Protein AF-A0AA43U026-F1 (afdb_monomer)

Radius of gyration: 13.78 Å; Cα contacts (8 Å, |Δi|>4): 222; chains: 1; bounding box: 33×26×35 Å

Foldseek 3Di:
DFWFKEWEFAPVCVVPLLVQLLVLLQVLQAPAFQQGKDFQVVNQVSSCPRPGTDGMQTQWDWFAAPPDDCVPGIDTCHHRSDGPDPVSRIDTHPGRGGGADPPPCRGSVNRYHYDYDD

Solvent-accessible surface area (backbone atoms only — not comparable to full-atom values): 6563 Å² total; per-residue (Å²): 57,36,50,30,31,42,38,29,23,44,65,92,36,70,93,50,44,66,61,52,43,52,50,46,52,52,51,55,44,66,66,44,52,46,88,23,66,53,37,57,70,57,51,51,52,51,49,46,65,34,86,48,39,74,46,73,48,63,34,32,34,30,41,55,59,86,94,55,59,63,94,83,54,50,44,71,22,24,54,85,62,33,71,76,44,85,75,33,51,45,47,72,40,81,79,40,55,62,55,72,29,78,54,86,84,44,20,59,85,65,31,52,41,80,43,71,58,131

Secondary structure (DSSP, 8-state):
-EEEEEEEE-GGGTTTHHHHHHHHHHHHHHTS-TT-EEEHHHHHHHHHTSTTEEEEEEEEEEE--TTS-HHHHPEEEEETTEES-GGGGEEE-SSS------STTSSHHHHEEEEE--

Structure (mmCIF, N/CA/C/O backbone):
data_AF-A0AA43U026-F1
#
_entry.id   AF-A0AA43U026-F1
#
loop_
_atom_site.group_PDB
_atom_site.id
_atom_site.type_symbol
_atom_site.label_atom_id
_atom_site.label_alt_id
_atom_site.label_comp_id
_atom_site.label_asym_id
_atom_site.label_entity_id
_atom_site.label_seq_id
_atom_site.pdbx_PDB_ins_code
_atom_site.Cartn_x
_atom_site.Cartn_y
_atom_site.Cartn_z
_atom_site.occupancy
_atom_site.B_iso_or_equiv
_atom_s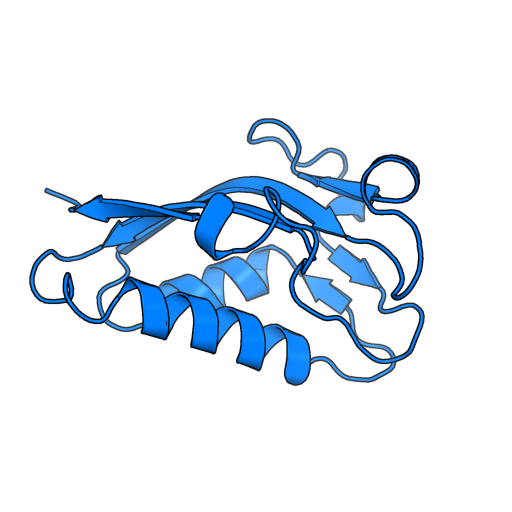ite.auth_seq_id
_atom_site.auth_comp_id
_atom_site.auth_asym_id
_atom_site.auth_atom_id
_atom_site.pdbx_PDB_model_num
ATOM 1 N N . MET A 1 1 ? 6.815 -3.394 -3.666 1.00 90.88 1 MET A N 1
ATOM 2 C CA . MET A 1 1 ? 5.711 -2.414 -3.726 1.00 90.88 1 MET A CA 1
ATOM 3 C C . MET A 1 1 ? 5.606 -1.769 -2.374 1.00 90.88 1 MET A C 1
ATOM 5 O O . MET A 1 1 ? 5.371 -2.458 -1.391 1.00 90.88 1 MET A O 1
ATOM 9 N N . PHE A 1 2 ? 5.799 -0.464 -2.337 1.00 95.44 2 PHE A N 1
ATOM 10 C CA . PHE A 1 2 ? 5.740 0.310 -1.113 1.00 95.44 2 PHE A CA 1
ATOM 11 C C . PHE A 1 2 ? 4.381 0.985 -0.993 1.00 95.44 2 PHE A C 1
ATOM 13 O O . PHE A 1 2 ? 3.910 1.597 -1.955 1.00 95.44 2 PHE A O 1
ATOM 20 N N . ILE A 1 3 ? 3.774 0.871 0.185 1.00 97.31 3 ILE A N 1
ATOM 21 C CA . ILE A 1 3 ? 2.487 1.476 0.517 1.00 97.31 3 ILE A CA 1
ATOM 22 C C . ILE A 1 3 ? 2.630 2.122 1.892 1.00 97.31 3 ILE A C 1
ATOM 24 O O . ILE A 1 3 ? 2.885 1.437 2.877 1.00 97.31 3 ILE A O 1
ATOM 28 N N . GLU A 1 4 ? 2.436 3.432 1.952 1.00 98.31 4 GLU A N 1
ATOM 29 C CA . GLU A 1 4 ? 2.227 4.180 3.188 1.00 98.31 4 GLU A CA 1
ATOM 30 C C . GLU A 1 4 ? 0.796 4.700 3.176 1.00 98.31 4 GLU A C 1
ATOM 32 O O . GLU A 1 4 ? 0.413 5.478 2.294 1.00 98.31 4 GLU A O 1
ATOM 37 N N . ALA A 1 5 ? -0.007 4.241 4.129 1.00 98.25 5 ALA A N 1
ATOM 38 C CA . ALA A 1 5 ? -1.432 4.530 4.169 1.00 98.25 5 ALA A CA 1
ATOM 39 C C . ALA A 1 5 ? -1.975 4.485 5.596 1.00 98.25 5 ALA A C 1
ATOM 41 O O . ALA A 1 5 ? -1.421 3.815 6.469 1.00 98.25 5 ALA A O 1
ATOM 42 N N . THR A 1 6 ? -3.089 5.182 5.808 1.00 98.50 6 THR A N 1
ATOM 43 C CA . THR A 1 6 ? -3.912 5.038 7.013 1.0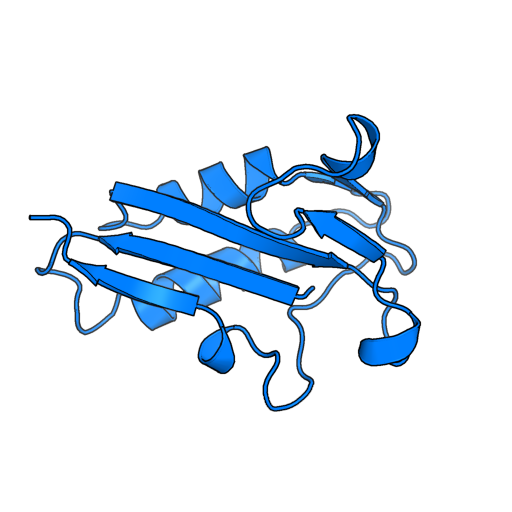0 98.50 6 THR A CA 1
ATOM 44 C C . THR A 1 6 ? -5.171 4.260 6.669 1.00 98.50 6 THR A C 1
ATOM 46 O O . THR A 1 6 ? -5.875 4.616 5.727 1.00 98.50 6 THR A O 1
ATOM 49 N N . ILE A 1 7 ? -5.438 3.203 7.427 1.00 98.44 7 ILE A N 1
ATOM 50 C CA . ILE A 1 7 ? -6.598 2.331 7.280 1.00 98.44 7 ILE A CA 1
ATOM 51 C C . ILE A 1 7 ? -7.548 2.617 8.438 1.00 98.44 7 ILE A C 1
ATOM 53 O O . ILE A 1 7 ? -7.176 2.495 9.609 1.00 98.44 7 ILE A O 1
ATOM 57 N N . PHE A 1 8 ? -8.770 2.996 8.088 1.00 98.38 8 PHE A N 1
ATOM 58 C CA . PHE A 1 8 ? -9.862 3.259 9.012 1.00 98.38 8 PHE A CA 1
ATOM 59 C C . PHE A 1 8 ? -10.718 2.002 9.104 1.00 98.38 8 PHE A C 1
ATOM 61 O O . PHE A 1 8 ? -11.175 1.487 8.081 1.00 98.38 8 PHE A O 1
ATOM 68 N N . TYR A 1 9 ? -10.901 1.473 10.311 1.00 98.31 9 TYR A N 1
ATOM 69 C CA . TYR A 1 9 ? -11.539 0.171 10.504 1.00 98.31 9 TYR A CA 1
ATOM 70 C C . TYR A 1 9 ? -12.475 0.139 11.718 1.00 98.31 9 TYR A C 1
ATOM 72 O O . TYR A 1 9 ? -12.380 0.956 12.634 1.00 98.31 9 TYR A O 1
ATOM 80 N N . ASN A 1 10 ? -13.372 -0.844 11.746 1.00 97.19 10 ASN A N 1
ATOM 81 C CA . ASN A 1 10 ? -14.252 -1.111 12.875 1.00 97.19 10 ASN A CA 1
ATOM 82 C C . ASN A 1 10 ? -13.474 -1.781 14.020 1.00 97.19 10 ASN A C 1
ATOM 84 O O . ASN A 1 10 ? -12.935 -2.881 13.868 1.00 97.19 10 ASN A O 1
ATOM 88 N N . GLY A 1 11 ? -13.495 -1.158 15.203 1.00 96.38 11 GLY A N 1
ATOM 89 C CA . GLY A 1 11 ? -12.771 -1.610 16.394 1.00 96.38 11 GLY A CA 1
ATOM 90 C C . GLY A 1 11 ? -13.035 -3.057 16.835 1.00 96.38 11 GLY A C 1
ATOM 91 O O . GLY A 1 11 ? -12.191 -3.632 17.520 1.00 96.38 11 GLY A O 1
ATOM 92 N N . GLN A 1 12 ? -14.133 -3.693 16.411 1.00 96.44 12 GLN A N 1
ATOM 93 C CA . GLN A 1 12 ? -14.381 -5.114 16.693 1.00 96.44 12 GLN A CA 1
ATOM 94 C C . GLN A 1 12 ? -13.346 -6.065 16.054 1.00 96.44 12 GLN A C 1
ATOM 96 O O . GLN A 1 12 ? -13.199 -7.194 16.516 1.00 96.44 12 GLN A O 1
ATOM 101 N N . TYR A 1 13 ? -12.609 -5.612 15.030 1.00 96.81 13 TYR A N 1
ATOM 102 C CA . TYR A 1 13 ? -11.587 -6.396 14.320 1.00 96.81 13 TYR A CA 1
ATOM 103 C C . TYR A 1 13 ? -10.148 -6.089 14.772 1.00 96.81 13 TYR A C 1
ATOM 105 O O . TYR A 1 13 ? -9.206 -6.573 14.149 1.00 96.81 13 TYR A O 1
ATOM 113 N N . ILE A 1 14 ? -9.943 -5.313 15.846 1.00 95.56 14 ILE A N 1
ATOM 114 C CA . ILE A 1 14 ? -8.619 -4.804 16.265 1.00 95.56 14 ILE A CA 1
ATOM 115 C C . ILE A 1 14 ? -7.517 -5.869 16.362 1.00 95.56 14 ILE A C 1
ATOM 117 O O . ILE A 1 14 ? -6.364 -5.580 16.065 1.00 95.56 14 ILE A O 1
ATOM 121 N N . SER A 1 15 ? -7.851 -7.102 16.746 1.00 95.69 15 SER A N 1
ATOM 122 C CA . SER A 1 15 ? -6.869 -8.179 16.909 1.00 95.69 15 SER A CA 1
ATOM 123 C C . SER A 1 15 ? -6.473 -8.887 15.610 1.00 95.69 15 SER A C 1
ATOM 125 O O . SER A 1 15 ? -5.553 -9.693 15.650 1.00 95.69 15 SER A O 1
ATOM 127 N N . ILE A 1 16 ? -7.194 -8.666 14.504 1.00 97.31 16 ILE A N 1
ATOM 128 C CA . ILE A 1 16 ? -7.001 -9.402 13.238 1.00 97.31 16 ILE A CA 1
ATOM 129 C C . ILE A 1 16 ? -6.915 -8.505 11.998 1.00 97.31 16 ILE A C 1
ATOM 131 O O . ILE A 1 16 ? -6.493 -8.970 10.944 1.00 97.31 16 ILE A O 1
ATOM 135 N N . ILE A 1 17 ? -7.316 -7.231 12.090 1.00 97.81 17 ILE A N 1
ATOM 136 C CA . ILE A 1 17 ? -7.434 -6.353 10.918 1.00 97.81 17 ILE A CA 1
ATOM 137 C C . ILE A 1 17 ? -6.091 -6.122 10.222 1.00 97.81 17 ILE A C 1
ATOM 139 O O . ILE A 1 17 ? -6.032 -6.063 8.997 1.00 97.81 17 ILE A O 1
ATOM 143 N N . GLU A 1 18 ? -5.012 -6.020 10.999 1.00 97.56 18 GLU A N 1
ATOM 144 C CA . GLU A 1 18 ? -3.677 -5.774 10.467 1.00 97.56 18 GLU A CA 1
ATOM 145 C C . GLU A 1 18 ? -3.211 -6.932 9.581 1.00 97.56 18 GLU A C 1
ATOM 147 O O . GLU A 1 18 ? -2.815 -6.706 8.435 1.00 97.56 18 GLU A O 1
ATOM 152 N N . ASP A 1 19 ? -3.322 -8.161 10.085 1.00 98.06 19 ASP A N 1
ATOM 153 C CA . ASP A 1 19 ? -2.943 -9.367 9.349 1.00 98.06 19 ASP A CA 1
ATOM 154 C C . ASP A 1 19 ? -3.842 -9.559 8.123 1.00 98.06 19 ASP A C 1
ATOM 156 O O . ASP A 1 19 ? -3.341 -9.717 7.011 1.00 98.06 19 ASP A O 1
ATOM 160 N N . ASN A 1 20 ? -5.161 -9.406 8.282 1.00 98.19 20 ASN A N 1
ATOM 161 C CA . ASN A 1 20 ? -6.114 -9.551 7.181 1.00 98.19 20 ASN A CA 1
ATOM 162 C C . ASN A 1 20 ? -5.844 -8.569 6.028 1.00 98.19 20 ASN A C 1
ATOM 164 O O . ASN A 1 20 ? -5.939 -8.947 4.859 1.00 98.19 20 ASN A O 1
ATOM 168 N N . VAL A 1 21 ? -5.507 -7.307 6.328 1.00 98.12 21 VAL A N 1
ATOM 169 C CA . VAL A 1 21 ? -5.196 -6.324 5.280 1.00 98.12 21 VAL A CA 1
ATOM 170 C C . VAL A 1 21 ? -3.869 -6.641 4.596 1.00 98.12 21 VAL A C 1
ATOM 172 O O . VAL A 1 21 ? -3.785 -6.558 3.369 1.00 98.12 21 VAL A O 1
ATOM 175 N N . LYS A 1 22 ? -2.835 -7.030 5.347 1.00 97.50 22 LYS A N 1
ATOM 176 C CA . LYS A 1 22 ? -1.547 -7.423 4.754 1.00 97.50 22 LYS A CA 1
ATOM 177 C C . LYS A 1 22 ? -1.703 -8.640 3.846 1.00 97.50 22 LYS A C 1
ATOM 179 O O . LYS A 1 22 ? -1.182 -8.621 2.730 1.00 97.50 22 LYS A O 1
ATOM 184 N N . ASP A 1 23 ? -2.466 -9.635 4.283 1.00 97.50 23 ASP A N 1
ATOM 185 C CA . ASP A 1 23 ? -2.761 -10.835 3.504 1.00 97.50 23 ASP A CA 1
ATOM 186 C C . ASP A 1 23 ? -3.546 -10.500 2.233 1.00 97.50 23 ASP A C 1
ATOM 188 O O . ASP A 1 23 ? -3.208 -10.988 1.155 1.00 97.50 23 ASP A O 1
ATOM 192 N N . ALA A 1 24 ? -4.536 -9.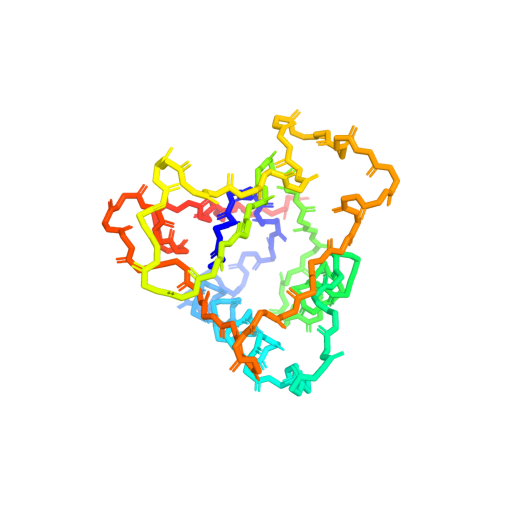606 2.315 1.00 97.69 24 ALA A N 1
ATOM 193 C CA . ALA A 1 24 ? -5.286 -9.149 1.147 1.00 97.69 24 ALA A CA 1
ATOM 194 C C . ALA A 1 24 ? -4.397 -8.416 0.129 1.00 97.69 24 ALA A C 1
ATOM 196 O O . ALA A 1 24 ? -4.494 -8.674 -1.072 1.00 97.69 24 ALA A O 1
ATOM 197 N N . ILE A 1 25 ? -3.494 -7.542 0.590 1.00 96.81 25 ILE A N 1
ATOM 198 C CA . ILE A 1 25 ? -2.524 -6.858 -0.278 1.00 96.81 25 ILE A CA 1
ATOM 199 C C . ILE A 1 25 ? -1.580 -7.875 -0.928 1.00 96.81 25 ILE A C 1
ATOM 201 O O . ILE A 1 25 ? -1.359 -7.824 -2.139 1.00 96.81 25 ILE A O 1
ATOM 205 N N . ALA A 1 26 ? -1.033 -8.812 -0.151 1.00 94.69 26 ALA A N 1
ATOM 206 C CA . ALA A 1 26 ? -0.138 -9.843 -0.665 1.00 94.69 26 ALA A CA 1
ATOM 207 C C . ALA A 1 26 ? -0.838 -10.730 -1.707 1.00 94.69 26 ALA A C 1
ATOM 209 O O . ALA A 1 26 ? -0.276 -10.980 -2.774 1.00 94.69 26 ALA A O 1
ATOM 210 N N . ALA A 1 27 ? -2.081 -11.142 -1.440 1.00 94.94 27 ALA A N 1
ATOM 211 C CA . ALA A 1 27 ? -2.895 -11.933 -2.357 1.00 94.94 27 ALA A CA 1
ATOM 212 C C . ALA A 1 27 ? -3.231 -11.168 -3.644 1.00 94.94 27 ALA A C 1
ATOM 214 O O . ALA A 1 27 ? -3.107 -11.727 -4.732 1.00 94.94 27 ALA A O 1
ATOM 215 N N . PHE A 1 28 ? -3.598 -9.887 -3.541 1.00 94.44 28 PHE A N 1
ATOM 216 C CA . PHE A 1 28 ? -3.855 -9.025 -4.696 1.00 94.44 28 PHE A CA 1
ATOM 217 C C . PHE A 1 28 ? -2.638 -8.940 -5.616 1.00 94.44 28 PHE A C 1
ATOM 219 O O . PHE A 1 28 ? -2.748 -9.171 -6.818 1.00 94.44 28 PHE A O 1
ATOM 226 N N . ILE A 1 29 ? -1.467 -8.655 -5.043 1.00 91.38 29 ILE A N 1
ATOM 227 C CA . ILE A 1 29 ? -0.227 -8.528 -5.806 1.00 91.38 29 ILE A CA 1
ATOM 228 C C . ILE A 1 29 ? 0.167 -9.877 -6.431 1.00 91.38 29 ILE A C 1
ATOM 230 O O . ILE A 1 29 ? 0.558 -9.914 -7.597 1.00 91.38 29 ILE A O 1
ATOM 234 N N . ALA A 1 30 ? 0.039 -10.984 -5.692 1.00 89.88 30 ALA A N 1
ATOM 235 C CA . ALA A 1 30 ? 0.360 -12.327 -6.180 1.00 89.88 30 ALA A CA 1
ATOM 236 C C . ALA A 1 30 ? -0.594 -12.823 -7.282 1.00 89.88 30 ALA A C 1
ATOM 238 O O . ALA A 1 30 ? -0.215 -13.679 -8.080 1.00 89.88 30 ALA A O 1
ATOM 239 N N . ALA A 1 31 ? -1.821 -12.296 -7.333 1.00 90.62 31 ALA A N 1
ATOM 240 C CA . ALA A 1 31 ? -2.814 -12.625 -8.351 1.00 90.62 31 ALA A CA 1
ATOM 241 C C . ALA A 1 31 ? -2.645 -11.829 -9.657 1.00 90.62 31 ALA A C 1
ATOM 243 O O . ALA A 1 31 ? -3.344 -12.115 -10.634 1.00 90.62 31 ALA A O 1
ATOM 244 N N . LEU A 1 32 ? -1.748 -10.835 -9.701 1.00 89.00 32 LEU A N 1
ATOM 245 C CA . LEU A 1 32 ? -1.499 -10.073 -10.921 1.00 89.00 32 LEU A CA 1
ATOM 246 C C . LEU A 1 32 ? -0.941 -10.998 -12.018 1.00 89.00 32 LEU A C 1
ATOM 248 O O . LEU A 1 32 ? -0.003 -11.756 -11.764 1.00 89.00 32 LEU A O 1
ATOM 252 N N . PRO A 1 33 ? -1.488 -10.950 -13.247 1.00 84.25 33 PRO A N 1
ATOM 253 C CA . PRO A 1 33 ? -0.947 -11.727 -14.351 1.00 84.25 33 PRO A CA 1
ATOM 254 C C . PRO A 1 33 ? 0.449 -11.225 -14.740 1.00 84.25 33 PRO A C 1
ATOM 256 O O . PRO A 1 33 ? 0.838 -10.111 -14.396 1.00 84.25 33 PRO A O 1
ATOM 259 N N . PHE A 1 34 ? 1.182 -12.034 -15.509 1.00 75.62 34 PHE A N 1
ATOM 260 C CA . PHE A 1 34 ? 2.559 -11.733 -15.917 1.00 75.62 34 PHE A CA 1
ATOM 261 C C . PHE A 1 34 ? 2.693 -10.361 -16.612 1.00 75.62 34 PHE A C 1
ATOM 263 O O . PHE A 1 34 ? 3.535 -9.550 -16.235 1.00 75.62 34 PHE A O 1
ATOM 270 N N . ASP A 1 35 ? 1.793 -10.063 -17.552 1.00 78.62 35 ASP A N 1
ATOM 271 C CA . ASP A 1 35 ? 1.691 -8.758 -18.232 1.00 78.62 35 ASP A CA 1
ATOM 272 C C . ASP A 1 35 ? 0.630 -7.850 -17.575 1.00 78.62 35 ASP A C 1
ATOM 274 O O . ASP A 1 35 ? -0.043 -7.038 -18.217 1.00 78.62 35 ASP A O 1
ATOM 278 N N . GLY A 1 36 ? 0.401 -8.063 -16.280 1.00 82.31 36 GLY A N 1
ATOM 279 C CA . GLY A 1 36 ? -0.608 -7.384 -15.493 1.00 82.31 36 GLY A CA 1
ATOM 280 C C . GLY A 1 36 ? -0.230 -5.956 -15.147 1.00 82.31 36 GLY A C 1
ATOM 281 O O . GLY A 1 36 ? 0.932 -5.571 -15.033 1.00 82.31 36 GLY A O 1
ATOM 282 N N . ASN A 1 37 ? -1.261 -5.149 -14.929 1.00 89.62 37 ASN A N 1
ATOM 283 C CA . ASN A 1 37 ? -1.096 -3.825 -14.362 1.00 89.62 37 ASN A CA 1
ATOM 284 C C . ASN A 1 37 ? -1.581 -3.866 -12.919 1.00 89.62 37 ASN A C 1
ATOM 286 O O . ASN A 1 37 ? -2.741 -4.192 -12.677 1.00 89.62 37 ASN A O 1
ATOM 290 N N . MET A 1 38 ? -0.729 -3.479 -11.977 1.00 92.56 38 MET A N 1
ATOM 291 C CA . MET A 1 38 ? -1.205 -3.084 -10.658 1.00 92.56 38 MET A CA 1
ATOM 292 C C . MET A 1 38 ? -1.890 -1.730 -10.813 1.00 92.56 38 MET A C 1
ATOM 294 O O . MET A 1 38 ? -1.263 -0.789 -11.296 1.00 92.56 38 MET A O 1
ATOM 298 N N . VAL A 1 39 ? -3.162 -1.620 -10.439 1.00 94.75 39 VAL A N 1
ATOM 299 C CA . VAL A 1 39 ? -3.928 -0.369 -10.512 1.00 94.75 39 VAL A CA 1
ATOM 300 C C . VAL A 1 39 ? -4.269 0.085 -9.096 1.00 94.75 39 VAL A C 1
ATOM 302 O O . VAL A 1 39 ? -4.798 -0.694 -8.308 1.00 94.75 39 VAL A O 1
ATOM 305 N N . ILE A 1 40 ? -4.010 1.359 -8.778 1.00 95.06 40 ILE A N 1
ATOM 306 C CA . ILE A 1 40 ? -4.218 1.903 -7.422 1.00 95.06 40 ILE A CA 1
ATOM 307 C C . ILE A 1 40 ? -5.682 1.777 -6.978 1.00 95.06 40 ILE A C 1
ATOM 309 O O . ILE A 1 40 ? -5.939 1.431 -5.831 1.00 95.06 40 ILE A O 1
ATOM 313 N N . SER A 1 41 ? -6.641 2.007 -7.881 1.00 95.69 41 SER A N 1
ATOM 314 C CA . SER A 1 41 ? -8.071 1.858 -7.568 1.00 95.69 41 SER A CA 1
ATOM 315 C C . SER A 1 41 ? -8.456 0.423 -7.209 1.00 95.69 41 SER A C 1
ATOM 317 O O . SER A 1 41 ? -9.325 0.210 -6.372 1.00 95.69 41 SER A O 1
ATOM 319 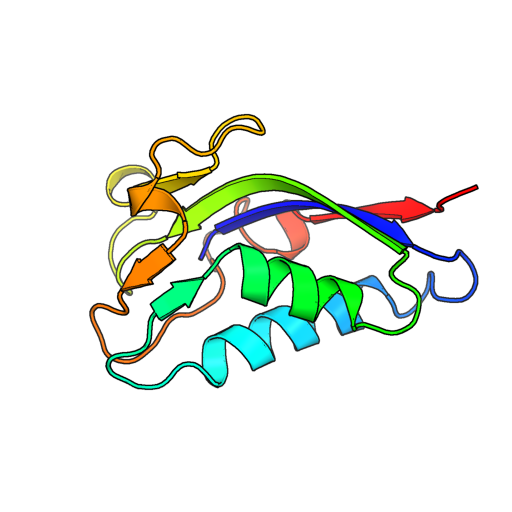N N . ASP A 1 42 ? -7.808 -0.563 -7.826 1.00 96.62 42 ASP A N 1
ATOM 320 C CA . ASP A 1 42 ? -8.124 -1.975 -7.603 1.00 96.62 42 ASP A CA 1
ATOM 321 C C . ASP A 1 42 ? -7.487 -2.453 -6.292 1.00 96.62 42 ASP A C 1
ATOM 323 O O . ASP A 1 42 ? -8.094 -3.222 -5.548 1.00 96.62 42 ASP A O 1
ATOM 327 N N . LEU A 1 43 ? -6.306 -1.922 -5.956 1.00 96.25 43 LEU A N 1
ATOM 328 C CA . LEU A 1 43 ? -5.704 -2.071 -4.632 1.00 96.25 43 LEU A CA 1
ATOM 329 C C . LEU A 1 43 ? -6.599 -1.467 -3.541 1.00 96.25 43 LEU A C 1
ATOM 331 O O . LEU A 1 43 ? -6.838 -2.118 -2.528 1.00 96.25 43 LEU A O 1
ATOM 335 N N . GLU A 1 44 ? -7.103 -0.245 -3.747 1.00 97.12 44 GLU A N 1
ATOM 336 C CA . GLU A 1 44 ? -8.043 0.408 -2.827 1.00 97.12 44 GLU A CA 1
ATOM 337 C C . GLU A 1 44 ? -9.269 -0.476 -2.592 1.00 97.12 44 GLU A C 1
ATOM 339 O O . GLU A 1 44 ? -9.604 -0.789 -1.451 1.00 97.12 44 GLU A O 1
ATOM 344 N N . ALA A 1 45 ? -9.898 -0.932 -3.678 1.00 97.88 45 ALA A N 1
ATOM 345 C CA . ALA A 1 45 ? -11.067 -1.79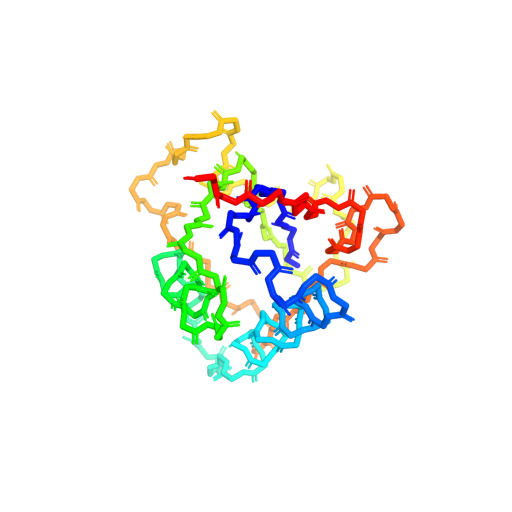8 -3.621 1.00 97.88 45 ALA A CA 1
ATOM 346 C C . ALA A 1 45 ? -10.767 -3.124 -2.908 1.00 97.88 45 ALA A C 1
ATOM 348 O O . ALA A 1 45 ? -11.589 -3.589 -2.123 1.00 97.88 45 ALA A O 1
ATOM 349 N N . THR A 1 46 ? -9.585 -3.706 -3.132 1.00 97.88 46 THR A N 1
ATOM 350 C CA . THR A 1 46 ? -9.156 -4.941 -2.459 1.00 97.88 46 THR A CA 1
ATOM 351 C C . THR A 1 46 ? -9.024 -4.729 -0.953 1.00 97.88 46 THR A C 1
ATOM 353 O O . THR A 1 46 ? -9.545 -5.527 -0.179 1.00 97.88 46 THR A O 1
ATOM 356 N N . ILE A 1 47 ? -8.385 -3.639 -0.518 1.00 98.06 47 ILE A N 1
ATOM 357 C CA . ILE A 1 47 ? -8.222 -3.349 0.912 1.00 98.06 47 ILE A CA 1
ATOM 358 C C . ILE A 1 47 ? -9.575 -3.043 1.559 1.00 98.06 47 ILE A C 1
ATOM 360 O O . ILE A 1 47 ? -9.865 -3.543 2.640 1.00 98.06 47 ILE A O 1
ATOM 364 N N . ARG A 1 48 ? -10.443 -2.283 0.886 1.00 98.06 48 ARG A N 1
ATOM 365 C CA . ARG A 1 48 ? -11.793 -1.975 1.384 1.00 98.06 48 ARG A CA 1
ATOM 366 C C . ARG A 1 48 ? -12.739 -3.176 1.394 1.00 98.06 48 ARG A C 1
ATOM 368 O O . ARG A 1 48 ? -13.743 -3.143 2.095 1.00 98.06 48 ARG A O 1
ATOM 375 N N . ALA A 1 49 ? -12.442 -4.224 0.628 1.00 98.12 49 ALA A N 1
ATOM 376 C CA . ALA A 1 49 ? -13.187 -5.478 0.669 1.00 98.12 49 ALA A CA 1
ATOM 377 C C . ALA A 1 49 ? -12.818 -6.355 1.879 1.00 98.12 49 ALA A C 1
ATOM 379 O O . ALA A 1 49 ? -13.519 -7.332 2.149 1.00 98.12 49 ALA A O 1
ATOM 380 N N . VAL A 1 50 ? -11.744 -6.027 2.608 1.00 98.19 50 VAL A N 1
ATOM 381 C CA . VAL A 1 50 ? -11.391 -6.714 3.853 1.00 98.19 50 VAL A CA 1
ATOM 382 C C . VAL A 1 50 ? -12.448 -6.413 4.904 1.00 98.19 50 VAL A C 1
ATOM 384 O O . VAL A 1 50 ? -12.758 -5.258 5.196 1.00 98.19 50 VAL A O 1
ATOM 387 N N . GLU A 1 51 ? -12.999 -7.471 5.491 1.00 97.75 51 GLU A N 1
ATOM 388 C CA . GLU A 1 51 ? -14.024 -7.345 6.517 1.00 97.75 51 GLU A CA 1
ATOM 389 C C . GLU A 1 51 ? -13.518 -6.490 7.688 1.00 97.75 51 GLU A C 1
ATOM 391 O O . GLU A 1 51 ? -12.459 -6.748 8.262 1.00 97.75 51 GLU A O 1
ATOM 396 N N . GLY A 1 52 ? -14.287 -5.453 8.024 1.00 96.75 52 GLY A N 1
ATOM 397 C CA . GLY A 1 52 ? -13.943 -4.501 9.072 1.00 96.75 52 GLY A CA 1
ATOM 398 C C . GLY A 1 52 ? -13.218 -3.246 8.593 1.00 96.75 52 GLY A C 1
ATOM 399 O O . GLY A 1 52 ? -13.147 -2.307 9.378 1.00 96.75 52 GLY A O 1
ATOM 400 N N . VAL A 1 53 ? -12.727 -3.172 7.351 1.00 98.06 53 VAL A N 1
ATOM 401 C CA . VAL A 1 53 ? -12.188 -1.922 6.788 1.00 98.06 53 VAL A CA 1
ATOM 402 C C . VAL A 1 53 ? -13.334 -1.022 6.324 1.00 98.06 53 VAL A C 1
ATOM 404 O O . VAL A 1 53 ? -14.181 -1.433 5.536 1.00 98.06 53 VAL A O 1
ATOM 407 N N . ASN A 1 54 ? -13.333 0.229 6.776 1.00 97.12 54 ASN A N 1
ATOM 408 C CA . ASN A 1 54 ? -14.286 1.249 6.341 1.00 97.12 54 ASN A CA 1
ATOM 409 C C . ASN A 1 54 ? -13.704 2.089 5.198 1.00 97.12 54 ASN A C 1
ATOM 411 O O . ASN A 1 54 ? -14.358 2.295 4.167 1.00 97.12 54 ASN A O 1
ATOM 415 N N . ASP A 1 55 ? -12.462 2.549 5.375 1.00 97.62 55 ASP A N 1
ATOM 416 C CA . ASP A 1 55 ? -11.794 3.449 4.439 1.00 97.62 55 ASP A CA 1
ATOM 417 C C . ASP A 1 55 ? -10.267 3.293 4.451 1.00 97.62 55 ASP A C 1
ATOM 419 O O . ASP A 1 55 ? -9.671 2.743 5.383 1.00 97.62 55 ASP A O 1
ATOM 423 N N . ILE A 1 56 ? -9.626 3.801 3.402 1.00 97.69 56 ILE A N 1
ATOM 424 C CA . ILE A 1 56 ? -8.175 3.873 3.280 1.00 97.69 56 ILE A CA 1
ATOM 425 C C . ILE A 1 56 ? -7.753 5.200 2.660 1.00 97.69 56 ILE A C 1
ATOM 427 O O . ILE A 1 56 ? -8.225 5.610 1.605 1.00 97.69 56 ILE A O 1
ATOM 431 N N . VAL A 1 57 ?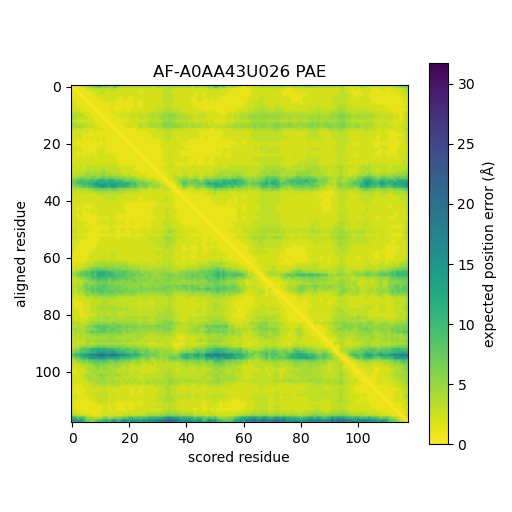 -6.765 5.835 3.285 1.00 97.69 57 VAL A N 1
ATOM 432 C CA . VAL A 1 57 ? -6.113 7.027 2.751 1.00 97.69 57 VAL A CA 1
ATOM 433 C C . VAL A 1 57 ? -4.666 6.689 2.428 1.00 97.69 57 VAL A C 1
ATOM 435 O O . VAL A 1 57 ? -3.823 6.554 3.320 1.00 97.69 57 VAL A O 1
ATOM 438 N N . PHE A 1 58 ? -4.369 6.568 1.136 1.00 98.06 58 PHE A N 1
ATOM 439 C CA . PHE A 1 58 ? -3.001 6.436 0.652 1.00 98.06 58 PHE A CA 1
ATOM 440 C C . PHE A 1 58 ? -2.262 7.767 0.783 1.00 98.06 58 PHE A C 1
ATOM 442 O O . PHE A 1 58 ? -2.717 8.797 0.288 1.00 98.06 58 PHE A O 1
ATOM 449 N N . LYS A 1 59 ? -1.091 7.732 1.417 1.00 97.94 59 LYS A N 1
ATOM 450 C CA . LYS A 1 59 ? -0.159 8.858 1.449 1.00 97.94 59 LYS A CA 1
ATOM 451 C C . LYS A 1 59 ? 0.888 8.707 0.358 1.00 97.94 59 LYS A C 1
ATOM 453 O O . LYS A 1 59 ? 1.056 9.610 -0.452 1.00 97.94 59 LYS A O 1
ATOM 458 N N . ASN A 1 60 ? 1.558 7.557 0.320 1.00 97.62 60 ASN A N 1
ATOM 459 C CA . ASN A 1 60 ? 2.585 7.255 -0.668 1.00 97.62 60 ASN A CA 1
ATOM 460 C C . ASN A 1 60 ? 2.380 5.843 -1.217 1.00 97.62 60 ASN A C 1
ATOM 462 O O . ASN A 1 60 ? 2.190 4.897 -0.456 1.00 97.62 60 ASN A O 1
ATOM 466 N N . VAL A 1 61 ? 2.465 5.688 -2.535 1.00 97.06 61 VAL A N 1
ATOM 467 C CA . VAL A 1 61 ? 2.431 4.377 -3.196 1.00 97.06 61 VAL A CA 1
ATOM 468 C C . VAL A 1 61 ? 3.500 4.362 -4.264 1.00 97.06 61 VAL A C 1
ATOM 470 O O . VAL A 1 61 ? 3.398 5.103 -5.243 1.00 97.06 61 VAL A O 1
ATOM 473 N N . TYR A 1 62 ? 4.519 3.525 -4.089 1.00 95.88 62 TYR A N 1
ATOM 474 C CA . TYR A 1 62 ? 5.640 3.419 -5.020 1.00 95.88 62 TYR A CA 1
ATOM 475 C C . TYR A 1 62 ? 5.830 1.976 -5.488 1.00 95.88 62 TYR A C 1
ATOM 477 O O . TYR A 1 62 ? 5.517 1.010 -4.785 1.00 95.88 62 TYR A O 1
ATOM 485 N N . ALA A 1 63 ? 6.400 1.824 -6.676 1.00 93.44 63 ALA A N 1
ATOM 486 C CA . ALA A 1 63 ? 6.712 0.528 -7.254 1.00 93.44 63 ALA A CA 1
ATOM 487 C C . ALA A 1 63 ? 8.124 0.523 -7.840 1.00 93.44 63 ALA A C 1
ATOM 489 O O . ALA A 1 63 ? 8.641 1.550 -8.267 1.00 93.44 63 ALA A O 1
ATOM 490 N N . ARG A 1 64 ? 8.753 -0.648 -7.842 1.00 92.06 64 ARG A N 1
ATOM 491 C CA . ARG A 1 64 ? 10.075 -0.887 -8.421 1.00 92.06 64 ARG A CA 1
ATOM 492 C C . ARG A 1 64 ? 10.107 -2.273 -9.043 1.00 92.06 64 ARG A C 1
ATOM 494 O O . ARG A 1 64 ? 9.286 -3.122 -8.688 1.00 92.06 64 ARG A O 1
ATOM 501 N N . ALA A 1 65 ? 11.063 -2.501 -9.936 1.00 88.50 65 ALA A N 1
ATOM 502 C CA . ALA A 1 65 ? 11.393 -3.852 -10.361 1.00 88.50 65 ALA A CA 1
ATOM 503 C C . ALA A 1 65 ? 11.978 -4.650 -9.181 1.00 88.50 65 ALA A C 1
ATOM 505 O O . ALA A 1 65 ? 12.564 -4.086 -8.253 1.00 88.50 65 ALA A O 1
ATOM 506 N N . PHE A 1 66 ? 11.802 -5.970 -9.205 1.00 81.50 66 PHE A N 1
ATOM 507 C CA . PHE A 1 66 ? 12.428 -6.841 -8.215 1.00 81.50 66 PHE A CA 1
ATOM 508 C C . PHE A 1 66 ? 13.966 -6.757 -8.336 1.00 81.50 66 PHE A C 1
ATOM 510 O O . PHE A 1 66 ? 14.482 -6.496 -9.419 1.00 81.50 66 PHE A O 1
ATOM 517 N N . GLU A 1 67 ? 14.686 -6.908 -7.220 1.00 83.62 67 GLU A N 1
ATOM 518 C CA . GLU A 1 67 ? 16.157 -6.759 -7.082 1.00 83.62 67 GLU A CA 1
ATOM 519 C C . GLU A 1 67 ? 16.771 -5.359 -7.279 1.00 83.62 67 GLU A C 1
ATOM 521 O O . GLU A 1 67 ? 17.949 -5.177 -6.981 1.00 83.62 67 GLU A O 1
ATOM 526 N N . THR A 1 68 ? 16.025 -4.335 -7.704 1.00 88.44 68 THR A N 1
ATOM 527 C CA . THR A 1 68 ? 16.575 -2.964 -7.738 1.00 88.44 68 THR A CA 1
ATOM 528 C C . THR A 1 68 ? 16.505 -2.304 -6.364 1.00 88.44 68 THR A C 1
ATOM 530 O O . THR A 1 68 ? 15.5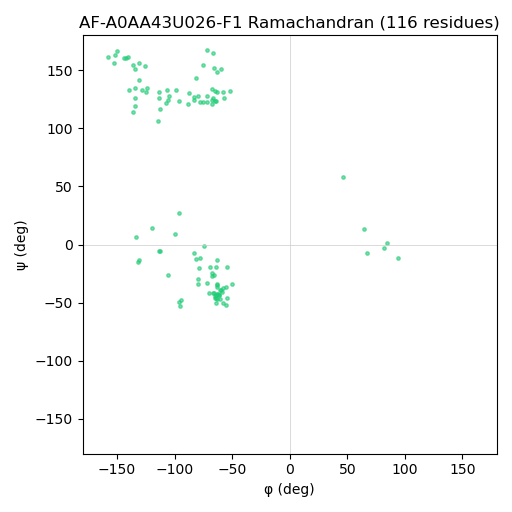06 -2.474 -5.671 1.00 88.44 68 THR A O 1
ATOM 533 N N . ASP A 1 69 ? 17.498 -1.499 -5.986 1.00 89.19 69 ASP A N 1
ATOM 534 C CA . ASP A 1 69 ? 17.486 -0.755 -4.719 1.00 89.19 69 ASP A CA 1
ATOM 535 C C . ASP A 1 69 ? 16.260 0.171 -4.600 1.00 89.19 69 ASP A C 1
ATOM 537 O O . ASP A 1 69 ? 15.933 0.927 -5.517 1.00 89.19 69 ASP A O 1
ATOM 541 N N . PHE A 1 70 ? 15.562 0.110 -3.463 1.00 88.94 70 PHE A N 1
ATOM 542 C CA . PHE A 1 70 ? 14.314 0.846 -3.278 1.00 88.94 70 PHE A CA 1
ATOM 543 C C . PHE A 1 70 ? 14.503 2.364 -3.289 1.00 88.94 70 PHE A C 1
ATOM 545 O O . PHE A 1 70 ? 13.742 3.072 -3.947 1.00 88.94 70 PHE A O 1
ATOM 552 N N . LEU A 1 71 ? 15.525 2.871 -2.600 1.00 87.31 71 LEU A N 1
ATOM 553 C CA . LEU A 1 71 ? 15.729 4.310 -2.424 1.00 87.31 71 LEU A CA 1
ATOM 554 C C . LEU A 1 71 ? 16.095 5.017 -3.726 1.00 87.31 71 LEU A C 1
ATOM 556 O O . LEU A 1 71 ? 15.830 6.209 -3.877 1.00 87.31 71 LEU A O 1
ATOM 560 N N . THR A 1 72 ? 16.701 4.289 -4.657 1.00 89.19 72 THR A N 1
ATOM 561 C CA . THR A 1 72 ? 17.210 4.846 -5.910 1.00 89.19 72 THR A CA 1
ATOM 562 C C . THR A 1 72 ? 16.364 4.493 -7.131 1.00 89.19 72 THR A C 1
ATOM 564 O O . THR A 1 72 ? 16.363 5.267 -8.087 1.00 89.19 72 THR A O 1
ATOM 567 N N . ALA A 1 73 ? 15.625 3.377 -7.117 1.00 90.06 73 ALA A N 1
ATOM 568 C CA . ALA A 1 73 ? 14.888 2.887 -8.287 1.00 90.06 73 ALA A CA 1
ATOM 569 C C . ALA A 1 73 ? 13.355 2.929 -8.156 1.00 90.06 73 ALA A C 1
ATOM 571 O O . ALA A 1 73 ? 12.655 2.622 -9.125 1.00 90.06 73 ALA A O 1
ATOM 572 N N . ALA A 1 74 ? 12.803 3.289 -6.992 1.00 92.31 74 ALA A N 1
ATOM 573 C CA . ALA A 1 74 ? 11.355 3.361 -6.822 1.00 92.31 74 ALA A CA 1
ATOM 574 C C . ALA A 1 74 ? 10.726 4.452 -7.701 1.00 92.31 74 ALA A C 1
ATOM 576 O O . ALA A 1 74 ? 11.032 5.640 -7.603 1.00 92.31 74 ALA A O 1
ATOM 577 N N . THR A 1 75 ? 9.772 4.042 -8.530 1.00 93.94 75 THR A N 1
ATOM 578 C CA . THR A 1 75 ? 8.876 4.944 -9.244 1.00 93.94 75 THR A CA 1
ATOM 579 C C . THR A 1 75 ? 7.727 5.332 -8.335 1.00 93.94 75 THR A C 1
ATOM 581 O O . THR A 1 75 ? 6.987 4.482 -7.829 1.00 93.94 75 THR A O 1
ATOM 584 N N . LYS A 1 76 ? 7.554 6.639 -8.152 1.00 95.31 76 LYS A N 1
ATOM 585 C CA . LYS A 1 76 ? 6.455 7.177 -7.367 1.00 95.31 76 LYS A CA 1
ATOM 586 C C . LYS A 1 76 ? 5.158 7.158 -8.172 1.00 95.31 76 LYS A C 1
ATOM 588 O O . LYS A 1 76 ? 5.089 7.753 -9.247 1.00 95.31 76 LYS A O 1
ATOM 593 N N . LEU A 1 77 ? 4.132 6.488 -7.657 1.00 95.38 77 LEU A N 1
ATOM 594 C CA . LEU A 1 77 ? 2.805 6.480 -8.269 1.00 95.38 77 LEU A CA 1
ATOM 595 C C . LEU A 1 77 ? 1.913 7.536 -7.606 1.00 95.38 77 LEU A C 1
ATOM 597 O O . LEU A 1 77 ? 1.336 8.398 -8.272 1.00 95.38 77 LEU A O 1
ATOM 601 N N . MET A 1 78 ? 1.897 7.507 -6.274 1.00 97.00 78 MET A N 1
ATOM 602 C CA . MET A 1 78 ? 1.317 8.525 -5.408 1.00 97.00 78 MET A CA 1
ATOM 603 C C . MET A 1 78 ? 2.383 9.034 -4.439 1.00 97.00 78 MET A C 1
ATOM 605 O O . MET A 1 78 ? 3.091 8.213 -3.863 1.00 97.00 78 MET A O 1
ATOM 609 N N . ASP A 1 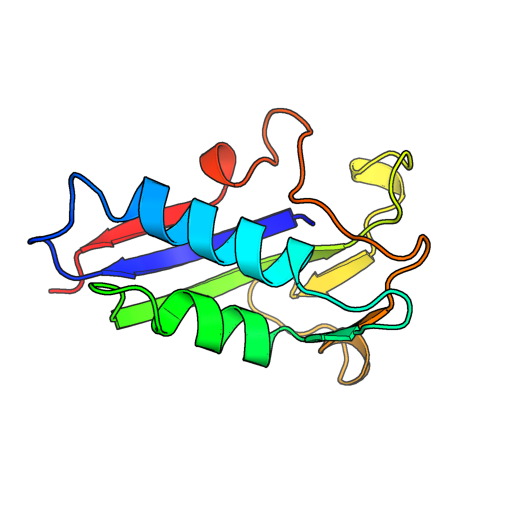79 ? 2.483 10.349 -4.263 1.00 96.69 79 ASP A N 1
ATOM 610 C CA . ASP A 1 79 ? 3.437 11.030 -3.376 1.00 96.69 79 ASP A CA 1
ATOM 611 C C . ASP A 1 79 ? 2.683 12.102 -2.584 1.00 96.69 79 ASP A C 1
ATOM 613 O O . ASP A 1 79 ? 1.993 12.930 -3.181 1.00 96.69 79 ASP A O 1
ATOM 617 N N . ASP A 1 80 ? 2.782 12.069 -1.259 1.00 97.00 80 ASP A N 1
ATOM 618 C CA . ASP A 1 80 ? 2.128 13.011 -0.342 1.00 97.00 80 ASP A CA 1
ATOM 619 C C . ASP A 1 80 ? 0.641 13.260 -0.676 1.00 97.00 80 ASP A C 1
ATOM 621 O O . ASP A 1 80 ? 0.205 14.380 -0.960 1.00 97.00 80 ASP A O 1
ATOM 625 N N . TYR A 1 81 ? -0.139 12.173 -0.679 1.00 96.50 81 TYR A N 1
ATOM 626 C CA . TYR A 1 81 ? -1.584 12.129 -0.954 1.00 96.50 81 TYR A CA 1
ATOM 627 C C . TYR A 1 81 ? -1.986 12.530 -2.380 1.00 96.50 81 TYR A C 1
ATOM 629 O O . TYR A 1 81 ? -3.163 12.779 -2.655 1.00 96.50 81 TYR A O 1
ATOM 637 N N . LYS A 1 82 ? -1.029 12.623 -3.311 1.00 95.81 82 LYS A N 1
ATOM 638 C CA . LYS A 1 82 ? -1.286 13.087 -4.679 1.00 95.81 82 LYS A CA 1
ATOM 639 C C . LYS A 1 82 ? -0.828 12.080 -5.710 1.00 95.81 82 LYS A C 1
ATOM 641 O O . LYS A 1 82 ? 0.314 11.625 -5.707 1.00 95.81 82 LYS A O 1
ATOM 646 N N . LEU A 1 83 ? -1.716 11.787 -6.655 1.00 94.19 83 LEU A N 1
ATOM 647 C CA . LEU A 1 83 ? -1.344 11.089 -7.876 1.00 94.19 83 LEU A CA 1
ATOM 648 C C . LEU A 1 83 ? -0.439 12.003 -8.716 1.00 94.19 83 LEU A C 1
ATOM 650 O O . LEU A 1 83 ? -0.833 13.124 -9.038 1.00 94.19 83 LEU A O 1
ATOM 654 N N . LEU A 1 84 ? 0.758 11.536 -9.082 1.00 91.75 84 LEU A N 1
ATOM 655 C CA . LEU A 1 84 ? 1.740 12.387 -9.770 1.00 91.75 84 LEU A CA 1
ATOM 656 C C . LEU A 1 84 ? 1.364 12.709 -11.223 1.00 91.75 84 LEU A C 1
ATOM 658 O O . LEU A 1 84 ? 1.657 13.795 -11.719 1.00 91.75 84 LEU A O 1
ATOM 662 N N . ALA A 1 85 ? 0.708 11.772 -11.905 1.00 91.56 85 ALA A N 1
ATOM 663 C CA . ALA A 1 85 ? 0.168 11.943 -13.247 1.00 91.56 85 ALA A CA 1
ATOM 664 C C . ALA A 1 85 ? -0.955 10.927 -13.491 1.00 91.56 85 ALA A C 1
ATOM 666 O O . ALA A 1 85 ? -1.009 9.886 -12.843 1.00 91.56 85 ALA A O 1
ATOM 667 N N . ILE A 1 86 ? -1.809 11.162 -14.492 1.00 88.56 86 ILE A N 1
ATOM 668 C CA . ILE A 1 86 ? -2.857 10.197 -14.880 1.00 88.56 86 ILE A CA 1
ATOM 669 C C . ILE A 1 86 ? -2.253 8.817 -15.207 1.00 88.56 86 ILE A C 1
ATOM 671 O O . ILE A 1 86 ? -2.833 7.792 -14.854 1.00 88.56 86 ILE A O 1
ATOM 675 N N . GLY A 1 87 ? -1.067 8.783 -15.828 1.00 89.75 87 GLY A N 1
ATOM 676 C CA . GLY A 1 87 ? -0.340 7.543 -16.123 1.00 89.75 87 GLY A CA 1
ATOM 677 C C . GLY A 1 87 ? 0.135 6.787 -14.878 1.00 89.75 87 GLY A C 1
ATOM 678 O O . GLY A 1 87 ? 0.211 5.564 -14.907 1.00 89.75 87 GLY A O 1
ATOM 679 N N . SER A 1 88 ? 0.354 7.488 -13.762 1.00 93.00 88 SER A N 1
ATOM 680 C CA . SER A 1 88 ? 0.785 6.910 -12.484 1.00 93.00 88 SER A CA 1
ATOM 681 C C . SER A 1 88 ? -0.323 6.151 -11.753 1.00 93.00 88 SER A C 1
ATOM 683 O O . SER A 1 88 ? -0.076 5.580 -10.698 1.00 93.00 88 SER A O 1
ATOM 685 N N . ARG A 1 89 ? -1.552 6.100 -12.288 1.00 93.94 89 ARG A N 1
ATOM 686 C CA . ARG A 1 89 ? -2.649 5.309 -11.697 1.00 93.94 89 ARG A CA 1
ATOM 687 C C . ARG A 1 89 ? -2.375 3.802 -11.688 1.00 93.94 89 ARG A C 1
ATOM 689 O O . ARG A 1 89 ? -3.140 3.055 -11.078 1.00 93.94 89 ARG A O 1
ATOM 696 N N . LYS A 1 90 ? -1.356 3.365 -12.432 1.00 92.81 90 LYS A N 1
ATOM 697 C CA . LYS A 1 90 ? -0.974 1.969 -12.583 1.00 92.81 90 LYS A CA 1
ATOM 698 C C . LYS A 1 90 ? 0.541 1.788 -12.642 1.00 92.81 90 LYS A C 1
ATOM 700 O O . LYS A 1 90 ? 1.271 2.716 -12.982 1.00 92.81 90 LYS A O 1
ATOM 705 N N . TRP A 1 91 ? 0.979 0.565 -12.381 1.00 92.38 91 TRP A N 1
ATOM 706 C CA . TRP A 1 91 ? 2.336 0.092 -12.617 1.00 92.38 91 TRP A CA 1
ATOM 707 C C . TRP A 1 91 ? 2.301 -1.210 -13.412 1.00 92.38 91 TRP A C 1
ATOM 709 O O . TRP A 1 91 ? 1.545 -2.120 -13.071 1.00 92.38 91 TRP A O 1
ATOM 719 N N . GLU A 1 92 ? 3.124 -1.296 -14.452 1.00 90.12 92 GLU A N 1
ATOM 720 C CA . GLU A 1 92 ? 3.252 -2.491 -15.291 1.00 90.12 92 GLU A CA 1
ATOM 721 C C . GLU A 1 92 ? 4.305 -3.422 -14.677 1.00 90.12 92 GLU A C 1
ATOM 723 O O . GLU A 1 92 ? 5.401 -2.986 -14.313 1.00 90.12 92 GLU A O 1
ATOM 728 N N . THR A 1 93 ? 3.985 -4.704 -14.505 1.00 83.75 93 THR A N 1
ATOM 729 C CA . THR A 1 93 ? 4.921 -5.669 -13.918 1.00 83.75 93 THR A CA 1
ATOM 730 C C . THR A 1 93 ? 6.109 -5.910 -14.852 1.00 83.75 93 THR A C 1
ATOM 732 O O . THR A 1 93 ? 5.952 -6.356 -15.979 1.00 83.75 93 THR A O 1
ATOM 735 N N . VAL A 1 94 ? 7.328 -5.630 -14.378 1.00 77.44 94 VAL A N 1
ATOM 736 C CA . VAL A 1 94 ? 8.554 -5.720 -15.200 1.00 77.44 94 VAL A CA 1
ATOM 737 C C . VAL A 1 94 ? 9.064 -7.164 -15.338 1.00 77.44 94 VAL A C 1
ATOM 739 O O . VAL A 1 94 ? 9.674 -7.506 -16.344 1.00 77.44 94 VAL A O 1
ATOM 742 N N . ALA A 1 95 ? 8.816 -8.018 -14.339 1.00 72.06 95 ALA A N 1
ATOM 743 C CA . ALA A 1 95 ? 9.347 -9.386 -14.267 1.00 72.06 95 ALA A CA 1
ATOM 744 C C . ALA A 1 95 ? 8.255 -10.466 -14.236 1.00 72.06 95 ALA A C 1
ATOM 746 O O . ALA A 1 95 ? 8.524 -11.607 -13.865 1.00 72.06 95 ALA A O 1
ATOM 747 N N . GLY A 1 96 ? 7.010 -10.111 -14.560 1.00 75.88 96 GLY A N 1
ATOM 748 C CA . GLY A 1 96 ? 5.899 -11.050 -14.447 1.00 75.88 96 GLY A CA 1
ATOM 749 C C . GLY A 1 96 ? 5.292 -11.206 -13.063 1.00 75.88 96 GLY A C 1
ATOM 750 O O . GLY A 1 96 ? 4.346 -11.965 -12.887 1.00 75.88 96 GLY A O 1
ATOM 751 N N . TYR A 1 97 ? 5.867 -10.532 -12.073 1.00 81.25 97 TYR A N 1
ATOM 752 C CA . TYR A 1 97 ? 5.388 -10.536 -10.705 1.00 81.25 97 TYR A CA 1
ATOM 753 C C . TYR A 1 97 ? 5.728 -9.214 -10.026 1.00 81.25 97 TYR A C 1
ATOM 755 O O . TYR A 1 97 ? 6.536 -8.407 -10.500 1.00 81.25 97 TYR A O 1
ATOM 763 N N . MET A 1 98 ? 5.096 -9.012 -8.882 1.00 87.50 98 MET A N 1
ATOM 764 C CA . MET A 1 98 ? 5.382 -7.946 -7.945 1.00 87.50 98 MET A CA 1
ATOM 765 C C . MET A 1 98 ? 5.369 -8.558 -6.543 1.00 87.50 98 MET A C 1
ATOM 767 O O . MET A 1 98 ? 4.753 -9.592 -6.307 1.00 87.50 98 MET A O 1
ATOM 771 N N . VAL A 1 99 ? 6.084 -7.939 -5.614 1.00 90.38 99 VAL A N 1
ATOM 772 C CA . VAL A 1 99 ? 6.067 -8.308 -4.194 1.00 90.38 99 VAL A CA 1
ATOM 773 C C . VAL A 1 99 ? 5.849 -7.056 -3.360 1.00 90.38 99 VAL A C 1
ATOM 775 O O . VAL A 1 99 ? 6.152 -5.947 -3.819 1.00 90.38 99 VAL A O 1
ATOM 778 N N . ALA A 1 100 ? 5.326 -7.207 -2.145 1.00 93.06 100 ALA A N 1
ATOM 779 C CA . ALA A 1 100 ? 5.364 -6.137 -1.154 1.00 93.06 100 ALA A CA 1
ATOM 780 C C . ALA A 1 100 ? 6.823 -5.747 -0.857 1.00 93.06 100 ALA A C 1
ATOM 782 O O . ALA A 1 100 ? 7.736 -6.546 -1.044 1.00 93.06 100 ALA A O 1
ATOM 783 N N . GLU A 1 101 ? 7.056 -4.492 -0.481 1.00 94.06 101 GLU A N 1
ATOM 784 C CA . GLU A 1 101 ? 8.397 -4.029 -0.121 1.00 94.06 101 GLU A CA 1
ATOM 785 C C . GLU A 1 101 ? 8.893 -4.749 1.139 1.00 94.06 101 GLU A C 1
ATOM 787 O O . GLU A 1 101 ? 8.170 -4.848 2.131 1.00 94.06 101 GLU A O 1
ATOM 792 N N . ASP A 1 102 ? 10.123 -5.252 1.074 1.00 91.88 102 ASP A N 1
ATOM 793 C CA . ASP A 1 102 ? 10.778 -6.064 2.102 1.00 91.88 102 ASP A CA 1
ATOM 794 C C . ASP A 1 102 ? 11.974 -5.351 2.754 1.00 91.88 102 ASP A C 1
ATOM 796 O O . ASP A 1 102 ? 12.533 -5.838 3.738 1.00 91.88 102 ASP A O 1
ATOM 800 N N . THR A 1 103 ? 12.342 -4.164 2.260 1.00 92.12 103 THR A N 1
ATOM 801 C CA . THR A 1 103 ? 13.360 -3.321 2.890 1.00 92.12 103 THR A CA 1
ATOM 802 C C . THR A 1 103 ? 12.892 -2.871 4.278 1.00 92.12 103 THR A C 1
ATOM 804 O O . THR A 1 103 ? 11.851 -2.226 4.419 1.00 92.12 103 THR A O 1
ATOM 807 N N . SER A 1 104 ? 13.688 -3.163 5.312 1.00 93.06 104 SER A N 1
ATOM 808 C CA . SER A 1 104 ? 13.417 -2.739 6.693 1.00 93.06 104 SER A CA 1
ATOM 809 C C . SER A 1 104 ? 13.149 -1.235 6.777 1.00 93.06 104 SER A C 1
ATOM 811 O O . SER A 1 104 ? 13.922 -0.428 6.261 1.00 93.06 104 SER A O 1
ATOM 813 N N . GLY A 1 105 ? 12.079 -0.850 7.469 1.00 93.94 105 GLY A N 1
ATOM 814 C CA . GLY A 1 105 ? 11.641 0.540 7.566 1.00 93.94 105 GLY A CA 1
ATOM 815 C C . GLY A 1 105 ? 10.769 1.002 6.396 1.00 93.94 105 GLY A C 1
ATOM 816 O O . GLY A 1 105 ? 10.358 2.162 6.400 1.00 93.94 105 GLY A O 1
ATOM 817 N N . TYR A 1 106 ? 10.474 0.127 5.428 1.00 94.88 106 TYR A N 1
ATOM 818 C CA . TYR A 1 106 ? 9.606 0.366 4.268 1.00 94.88 106 TYR A CA 1
ATOM 819 C C . TYR A 1 106 ? 8.596 -0.769 4.035 1.00 94.88 106 TYR A C 1
ATOM 821 O O . TYR A 1 106 ? 7.876 -0.747 3.036 1.00 94.88 106 TYR A O 1
ATOM 829 N N . THR A 1 107 ? 8.523 -1.747 4.941 1.00 96.12 107 THR A N 1
ATOM 830 C CA . THR A 1 107 ? 7.575 -2.860 4.828 1.00 96.12 107 THR A CA 1
ATOM 831 C C . THR A 1 107 ? 6.140 -2.400 5.093 1.00 96.12 107 THR A C 1
ATOM 833 O O . THR A 1 107 ? 5.906 -1.316 5.633 1.00 96.12 107 THR A O 1
ATOM 836 N N . LEU A 1 108 ? 5.152 -3.242 4.768 1.00 96.38 108 LEU A N 1
ATOM 837 C CA . LEU A 1 108 ? 3.751 -2.966 5.120 1.00 96.38 108 LEU A CA 1
ATOM 838 C C . LEU A 1 108 ? 3.566 -2.796 6.635 1.00 96.38 108 LEU A C 1
ATOM 840 O O . LEU A 1 108 ? 2.816 -1.927 7.062 1.00 96.38 108 LEU A O 1
ATOM 844 N N . THR A 1 109 ? 4.286 -3.575 7.447 1.00 96.44 109 THR A N 1
ATOM 845 C CA . THR A 1 109 ? 4.280 -3.432 8.913 1.00 96.44 109 THR A CA 1
ATOM 846 C C . THR A 1 109 ? 4.821 -2.073 9.357 1.00 96.44 109 THR A C 1
ATOM 848 O O . THR A 1 109 ? 4.322 -1.502 10.317 1.00 96.44 109 THR A O 1
ATOM 851 N N . ASP A 1 110 ? 5.809 -1.525 8.648 1.00 96.62 110 ASP A N 1
ATOM 852 C CA . ASP A 1 110 ? 6.428 -0.248 9.015 1.00 96.62 110 ASP A CA 1
ATOM 853 C C . ASP A 1 110 ? 5.594 0.979 8.605 1.00 96.62 110 ASP A C 1
ATOM 855 O O . ASP A 1 110 ? 5.863 2.089 9.077 1.00 96.62 110 ASP A O 1
ATOM 859 N N . LYS A 1 111 ? 4.665 0.827 7.648 1.00 97.69 111 LYS A N 1
ATOM 860 C CA . LYS A 1 111 ? 4.073 1.959 6.906 1.00 97.69 111 LYS A CA 1
ATOM 861 C C . LYS A 1 111 ? 2.560 1.978 6.818 1.00 97.69 111 LYS A C 1
ATOM 863 O O . LYS A 1 111 ? 2.001 3.020 6.466 1.00 97.69 111 LYS A O 1
ATOM 868 N N . LEU A 1 11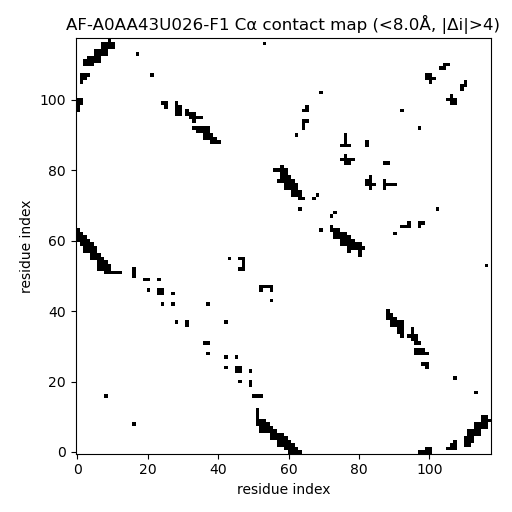2 ? 1.894 0.881 7.152 1.00 98.06 112 LEU A N 1
ATOM 869 C CA . LEU A 1 112 ? 0.457 0.898 7.356 1.00 98.06 112 LEU A CA 1
ATOM 870 C C . LEU A 1 112 ? 0.160 1.362 8.778 1.00 98.06 112 LEU A C 1
ATOM 872 O O . LEU A 1 112 ? 0.679 0.826 9.751 1.00 98.06 112 LEU A O 1
ATOM 876 N N . THR A 1 113 ? -0.682 2.382 8.888 1.00 98.25 113 THR A N 1
ATOM 877 C CA . THR A 1 113 ? -1.227 2.846 10.164 1.00 98.25 113 THR A CA 1
ATOM 878 C C . THR A 1 113 ? -2.689 2.436 10.243 1.00 98.25 113 THR A C 1
ATOM 880 O O . THR A 1 113 ? -3.435 2.658 9.295 1.00 98.25 113 THR A O 1
ATOM 883 N N . PHE A 1 114 ? -3.113 1.869 11.368 1.00 98.12 114 PHE A N 1
ATOM 884 C CA . PHE A 1 114 ? -4.490 1.427 11.583 1.00 98.12 114 PHE A CA 1
ATOM 885 C C . PHE A 1 114 ? -5.140 2.286 12.662 1.00 98.12 114 PHE A C 1
ATOM 887 O O . PHE A 1 114 ? -4.613 2.399 13.769 1.00 98.12 114 PHE A O 1
ATOM 894 N N . THR A 1 115 ? -6.292 2.876 12.357 1.00 98.06 115 THR A N 1
ATOM 895 C CA . THR A 1 115 ? -7.066 3.672 13.314 1.00 98.06 115 THR A CA 1
ATOM 896 C C . THR A 1 115 ? -8.524 3.244 13.316 1.00 98.06 115 THR A C 1
ATOM 898 O O . THR A 1 115 ? -9.099 2.945 12.271 1.00 98.06 115 THR A O 1
ATOM 901 N N . ILE A 1 116 ? -9.126 3.217 14.504 1.00 97.25 116 ILE A N 1
ATOM 902 C CA . ILE A 1 116 ? -10.559 2.960 14.630 1.00 97.25 116 ILE A CA 1
ATOM 903 C C . ILE A 1 116 ? -11.310 4.143 14.022 1.00 97.25 116 ILE A C 1
ATOM 905 O O . ILE A 1 116 ? -10.974 5.299 14.293 1.00 97.25 116 ILE A O 1
ATOM 909 N N . ASP A 1 117 ? -12.305 3.830 13.206 1.00 89.12 117 ASP A N 1
ATOM 910 C CA . ASP A 1 117 ? -13.267 4.787 12.678 1.00 89.12 117 ASP A CA 1
ATOM 911 C C . ASP A 1 117 ? -14.442 4.898 13.662 1.00 89.12 117 ASP A C 1
ATOM 913 O O . ASP A 1 117 ? -15.027 3.880 14.047 1.00 89.12 117 ASP A O 1
ATOM 917 N N . GLY A 1 118 ? -14.680 6.112 14.164 1.00 72.81 118 GLY A N 1
ATOM 918 C CA . GLY A 1 118 ? -15.549 6.395 15.316 1.00 72.81 118 GLY A CA 1
ATOM 919 C C . GLY A 1 118 ? -17.015 6.618 14.981 1.00 72.81 118 GLY A C 1
ATOM 920 O O . GLY A 1 118 ? -17.318 7.044 13.847 1.00 72.81 118 GLY A O 1
#

pLDDT: mean 93.35, std 5.83, range [72.06, 98.5]

Nearest PDB structures (foldseek):
  8fqc-assembly1_F1  TM=4.657E-01  e=1.256E-01  Agrobacterium phage Milano
  2a1l-assembly1_A  TM=2.566E-01  e=2.618E+00  Rattus norvegicus
  6n2a-assembly1_A  TM=3.032E-01  e=9.801E+00  Arabidopsis thaliana

Mean predicted aligned error: 3.31 Å

Organism: Mycoplasmopsis arginini (NCBI:txid2094)

Sequence (118 aa):
MFIEATIFYNGQYISIIEDNVKDAIAAFIAALPFDGNMVISDLEATIRAVEGVNDIVFKNVYARAFETDFLTAATKLMDDYKLLAIGSRKWETVAGYMVAEDTSGYTLTDKLTFTIDG